Protein AF-V8D3C8-F1 (afdb_monomer_lite)

Sequence (94 aa):
MQTFTINGVDYSLDLGAKSAEKFDKDMGKWIDKATRIGGRHKRSSSKQAPTVSAPRTNKEQLAAIREWARSNGYEVSDRGRIPNTIVDAFHEAN

Radius of gyration: 23.16 Å; chains: 1; bounding box: 52×32×48 Å

Structure (mmCIF, N/CA/C/O backbone):
data_AF-V8D3C8-F1
#
_entry.id   AF-V8D3C8-F1
#
loop_
_atom_site.group_PDB
_atom_site.id
_atom_site.type_symbol
_atom_site.label_atom_id
_atom_site.label_alt_id
_atom_site.label_comp_id
_atom_site.label_asym_id
_atom_site.label_entity_id
_atom_site.label_seq_id
_atom_site.pdbx_PDB_ins_code
_atom_site.Cartn_x
_atom_site.Cartn_y
_atom_site.Cartn_z
_atom_site.occupancy
_atom_site.B_iso_or_equiv
_atom_site.auth_seq_id
_atom_site.auth_comp_id
_atom_site.auth_asym_id
_atom_site.auth_atom_id
_atom_site.pdbx_PDB_model_num
ATOM 1 N N . MET A 1 1 ? -2.895 10.305 9.686 1.00 71.19 1 MET A N 1
ATOM 2 C CA . MET A 1 1 ? -3.270 10.056 8.277 1.00 71.19 1 MET A CA 1
ATOM 3 C C . MET A 1 1 ? -3.792 8.629 8.082 1.00 71.19 1 MET A C 1
ATOM 5 O O . MET A 1 1 ? -3.022 7.678 8.144 1.00 71.19 1 MET A O 1
ATOM 9 N N . GLN A 1 2 ? -5.107 8.488 7.911 1.00 79.88 2 GLN A N 1
ATOM 10 C CA . GLN A 1 2 ? -5.816 7.254 7.558 1.00 79.88 2 GLN A CA 1
ATOM 11 C C . GLN A 1 2 ? -6.188 7.291 6.070 1.00 79.88 2 GLN A C 1
ATOM 13 O O . GLN A 1 2 ? -6.534 8.349 5.547 1.00 79.88 2 GLN A O 1
ATOM 18 N N . THR A 1 3 ? -6.135 6.146 5.391 1.00 87.88 3 THR A N 1
ATOM 19 C CA . THR A 1 3 ? -6.499 6.016 3.970 1.00 87.88 3 THR A CA 1
ATOM 20 C C . THR A 1 3 ? -7.528 4.919 3.793 1.00 87.88 3 THR A C 1
ATOM 22 O O . THR A 1 3 ? -7.355 3.827 4.340 1.00 87.88 3 THR A O 1
ATOM 25 N N . PHE A 1 4 ? -8.566 5.187 3.013 1.00 87.12 4 PHE A N 1
ATOM 26 C CA . PHE A 1 4 ? -9.639 4.236 2.748 1.00 87.12 4 PHE A CA 1
ATOM 27 C C . PHE A 1 4 ? -10.179 4.420 1.328 1.00 87.12 4 PHE A C 1
ATOM 29 O O . PHE A 1 4 ? -10.051 5.495 0.748 1.00 87.12 4 PHE A O 1
ATOM 36 N N . THR A 1 5 ? -10.794 3.374 0.783 1.00 87.50 5 THR A N 1
ATOM 37 C CA . THR A 1 5 ? -11.319 3.361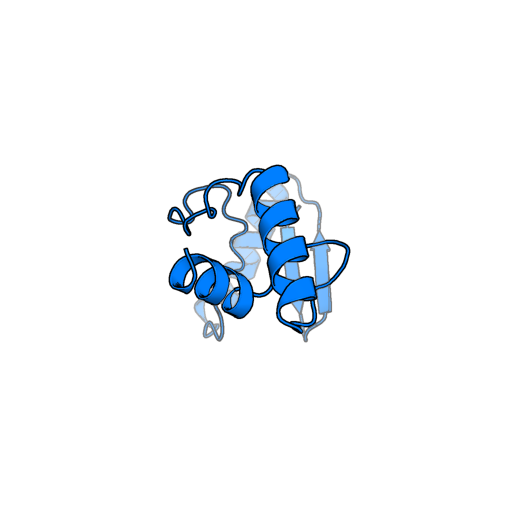 -0.587 1.00 87.50 5 THR A CA 1
ATOM 38 C C . THR A 1 5 ? -12.817 3.087 -0.551 1.00 87.50 5 THR A C 1
ATOM 40 O O . THR A 1 5 ? -13.259 2.153 0.121 1.00 87.50 5 THR A O 1
ATOM 43 N N . ILE A 1 6 ? -13.605 3.879 -1.280 1.00 85.81 6 ILE A N 1
ATOM 44 C CA . ILE A 1 6 ? -15.053 3.685 -1.434 1.00 85.81 6 ILE A CA 1
ATOM 45 C C . ILE A 1 6 ? -15.360 3.690 -2.927 1.00 85.81 6 ILE A C 1
ATOM 47 O O . ILE A 1 6 ? -15.014 4.638 -3.622 1.00 85.81 6 ILE A O 1
ATOM 51 N N . ASN A 1 7 ? -15.994 2.627 -3.430 1.00 87.62 7 ASN A N 1
ATOM 52 C CA . ASN A 1 7 ? -16.349 2.483 -4.850 1.00 87.62 7 ASN A CA 1
ATOM 53 C C . ASN A 1 7 ? -15.161 2.680 -5.816 1.00 87.62 7 ASN A C 1
ATOM 55 O O . ASN A 1 7 ? -15.323 3.222 -6.903 1.00 87.62 7 ASN A O 1
ATOM 59 N N . GLY A 1 8 ? -13.958 2.263 -5.404 1.00 85.31 8 GLY A N 1
ATOM 60 C CA . GLY A 1 8 ? -12.733 2.415 -6.198 1.00 85.31 8 GLY A CA 1
ATOM 61 C C . GLY A 1 8 ? -12.105 3.813 -6.164 1.00 85.31 8 GLY A C 1
ATOM 62 O O . GLY A 1 8 ? -11.106 4.032 -6.840 1.00 85.31 8 GLY A O 1
ATOM 63 N N . VAL A 1 9 ? -12.653 4.745 -5.379 1.00 88.00 9 VAL A N 1
ATOM 64 C CA . VAL A 1 9 ? -12.077 6.078 -5.164 1.00 88.00 9 VAL A CA 1
ATOM 65 C C . VAL A 1 9 ? -11.310 6.095 -3.847 1.00 88.00 9 VAL A C 1
ATOM 67 O O . VAL A 1 9 ? -11.858 5.731 -2.802 1.00 88.00 9 VAL A O 1
ATOM 70 N N . ASP A 1 10 ? -10.050 6.523 -3.905 1.00 88.81 10 ASP A N 1
ATOM 71 C CA . ASP A 1 10 ? -9.164 6.609 -2.748 1.00 88.81 10 ASP A CA 1
ATOM 72 C C . ASP A 1 10 ? -9.326 7.941 -2.012 1.00 88.81 10 ASP A C 1
ATOM 74 O O . ASP A 1 10 ? -9.242 9.022 -2.597 1.00 88.81 10 ASP A O 1
ATOM 78 N N . TYR A 1 11 ? -9.499 7.854 -0.696 1.00 87.38 11 TYR A N 1
ATOM 79 C CA . TYR A 1 11 ? -9.617 8.990 0.205 1.00 87.38 11 TYR A CA 1
ATOM 80 C C . TYR A 1 11 ? -8.501 8.963 1.244 1.00 87.38 11 TYR A C 1
ATOM 82 O O . TYR A 1 11 ? -8.119 7.914 1.771 1.00 87.38 11 TYR A O 1
ATOM 90 N N . SER A 1 12 ? -8.005 10.153 1.574 1.00 88.56 12 SER A N 1
ATOM 91 C CA . SER A 1 12 ? -7.048 10.374 2.652 1.00 88.56 12 SER A CA 1
ATOM 92 C C . SER A 1 12 ? -7.645 11.334 3.664 1.00 88.56 12 SER A C 1
ATOM 94 O O . SER A 1 12 ? -8.124 12.408 3.306 1.00 88.56 12 SER A O 1
ATOM 96 N N . LEU A 1 13 ? -7.575 10.960 4.935 1.00 87.19 13 LEU A N 1
ATOM 97 C CA . LEU A 1 13 ? -8.096 11.745 6.039 1.00 87.19 13 LEU A CA 1
ATOM 98 C C . LEU A 1 13 ? -7.028 11.865 7.117 1.00 87.19 13 LEU A C 1
ATOM 100 O O . LEU A 1 13 ? -6.543 10.857 7.641 1.00 87.19 13 LEU A O 1
ATOM 104 N N . ASP A 1 14 ? -6.648 13.091 7.463 1.00 88.38 14 ASP A N 1
ATOM 105 C CA . ASP A 1 14 ? -5.753 13.296 8.592 1.00 88.38 14 ASP A CA 1
ATOM 106 C C . ASP A 1 14 ? -6.550 13.476 9.880 1.00 88.38 14 ASP A C 1
ATOM 108 O O . ASP A 1 14 ? -7.323 14.418 10.042 1.00 88.38 14 ASP A O 1
ATOM 112 N N . LEU A 1 15 ? -6.394 12.509 10.778 1.00 85.88 15 LEU A N 1
ATOM 113 C CA . LEU A 1 15 ? -7.079 12.448 12.058 1.00 85.88 15 LEU A CA 1
ATOM 114 C C . LEU A 1 15 ? -6.037 12.432 13.170 1.00 85.88 15 LEU A C 1
ATOM 116 O O . LEU A 1 15 ? -5.087 11.648 13.124 1.00 85.88 15 LEU A O 1
ATOM 120 N N . GLY A 1 16 ? -6.266 13.243 14.205 1.00 85.31 16 GLY A N 1
ATOM 121 C CA . GLY A 1 16 ? -5.594 13.075 15.492 1.00 85.31 16 GLY A CA 1
ATOM 122 C C . GLY A 1 16 ? -6.026 11.770 16.173 1.00 85.31 16 GLY A C 1
ATOM 123 O O . GLY A 1 16 ? -7.095 11.237 15.873 1.00 85.31 16 GLY A O 1
ATOM 124 N N . ALA A 1 17 ? -5.222 11.269 17.117 1.00 83.69 17 ALA A N 1
ATOM 125 C CA . ALA A 1 17 ? -5.389 9.939 17.722 1.00 83.69 17 ALA A CA 1
ATOM 126 C C . ALA A 1 17 ? -6.828 9.632 18.191 1.00 83.69 17 ALA A C 1
ATOM 128 O O . ALA A 1 17 ? -7.389 8.600 17.835 1.00 83.69 17 ALA A O 1
ATOM 129 N N . LYS A 1 18 ? -7.470 10.573 18.898 1.00 85.56 18 LYS A N 1
ATOM 130 C CA . LYS A 1 18 ? -8.853 10.419 19.391 1.00 85.56 18 LYS A CA 1
ATOM 131 C C . LYS A 1 18 ? -9.882 10.264 18.264 1.00 85.56 18 LYS A C 1
ATOM 133 O O . LYS A 1 18 ? -10.822 9.483 18.379 1.00 85.56 18 LYS A O 1
ATOM 138 N N . SER A 1 19 ? -9.717 11.017 17.179 1.00 85.81 19 SER A N 1
ATOM 139 C CA . SER A 1 19 ? -10.624 10.961 16.029 1.00 85.81 19 SER A CA 1
ATOM 140 C C . SER A 1 19 ? -10.383 9.708 15.189 1.00 85.81 19 SER A C 1
ATOM 142 O O . SER A 1 19 ? -11.338 9.141 14.665 1.00 85.81 19 SER A O 1
ATOM 144 N N . ALA A 1 20 ? -9.130 9.247 15.105 1.00 87.56 20 ALA A N 1
ATOM 145 C CA . ALA A 1 20 ? -8.773 8.001 14.434 1.00 87.56 20 ALA A CA 1
ATOM 146 C C . ALA A 1 20 ? -9.426 6.789 15.114 1.00 87.56 20 ALA A C 1
ATOM 148 O O . ALA A 1 20 ? -10.057 5.985 14.438 1.00 87.56 20 ALA A O 1
ATOM 149 N N . GLU A 1 21 ? -9.383 6.710 16.448 1.00 88.56 21 GLU A N 1
ATOM 150 C CA . GLU A 1 21 ? -10.049 5.629 17.188 1.00 88.56 21 GLU A CA 1
ATOM 151 C C . GLU A 1 21 ? -11.564 5.597 16.960 1.00 88.56 21 GLU A C 1
ATOM 153 O O . GLU A 1 21 ? -12.160 4.524 16.859 1.00 88.56 21 GLU A O 1
ATOM 158 N N . LYS A 1 22 ? -12.206 6.770 16.881 1.00 89.94 22 LYS A N 1
ATOM 159 C CA . LYS A 1 22 ? -13.641 6.855 16.587 1.00 89.94 22 LYS A CA 1
ATOM 160 C C . LYS A 1 22 ? -13.945 6.339 15.180 1.00 89.94 22 LYS A C 1
ATOM 162 O O . LYS A 1 22 ? -14.867 5.547 15.017 1.00 89.94 22 LYS A O 1
ATOM 167 N N . PHE A 1 23 ? -13.146 6.751 14.197 1.00 90.69 23 PHE A N 1
ATOM 168 C CA . PHE A 1 23 ? -13.272 6.288 12.817 1.00 90.69 23 PHE A CA 1
ATOM 169 C C . PHE A 1 23 ? -13.120 4.764 12.715 1.00 90.69 23 PHE A C 1
ATOM 171 O O . PHE A 1 23 ? -13.964 4.104 12.112 1.00 90.69 23 PHE A O 1
ATOM 178 N N . ASP A 1 24 ? -12.114 4.193 13.377 1.00 87.31 24 ASP A N 1
ATOM 179 C CA . ASP A 1 24 ? -11.876 2.747 13.373 1.00 87.31 24 ASP A CA 1
ATOM 180 C C . ASP A 1 24 ? -13.040 1.972 14.019 1.00 87.31 24 ASP A C 1
ATOM 182 O O . ASP A 1 24 ? -13.482 0.952 13.484 1.00 87.31 24 ASP A O 1
ATOM 186 N N . LYS A 1 25 ? -13.602 2.482 15.125 1.00 91.06 25 LYS A N 1
ATOM 187 C CA . LYS A 1 25 ? -14.800 1.903 15.762 1.00 91.06 25 LYS A CA 1
ATOM 188 C C . LYS A 1 25 ? -16.021 1.941 14.844 1.00 91.06 25 LYS A C 1
ATOM 190 O O . LYS A 1 25 ? -16.727 0.940 14.723 1.00 91.06 25 LYS A O 1
ATOM 195 N N . ASP A 1 26 ? -16.262 3.072 14.183 1.00 92.00 26 ASP A N 1
ATOM 196 C CA . ASP A 1 26 ? -17.388 3.234 13.260 1.00 92.00 26 ASP A CA 1
ATOM 197 C C . ASP A 1 26 ? -17.249 2.350 12.014 1.00 92.00 26 ASP A C 1
ATOM 199 O O . ASP A 1 26 ? -18.258 1.873 11.490 1.00 92.00 26 ASP A O 1
ATOM 203 N N . MET A 1 27 ? -16.022 2.092 11.551 1.00 89.50 27 MET A N 1
ATOM 204 C CA . MET A 1 27 ? -15.763 1.150 10.462 1.00 89.50 27 MET A CA 1
ATOM 205 C C . MET A 1 27 ? -15.903 -0.315 10.894 1.00 89.50 27 MET A C 1
ATOM 207 O O . MET A 1 27 ? -16.336 -1.136 10.084 1.00 89.50 27 MET A O 1
ATOM 211 N N . GLY A 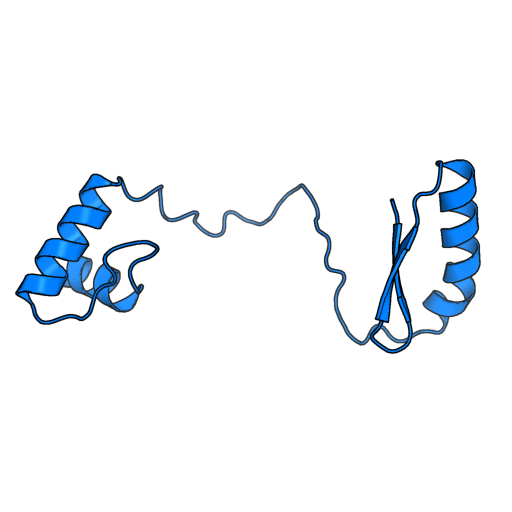1 28 ? -15.602 -0.648 12.154 1.00 88.06 28 GLY A N 1
ATOM 212 C CA . GLY A 1 28 ? -15.642 -2.017 12.687 1.00 88.06 28 GLY A CA 1
ATOM 213 C C . GLY A 1 28 ? -16.952 -2.759 12.401 1.00 88.06 28 GLY A C 1
ATOM 214 O O . GLY A 1 28 ? -16.926 -3.850 11.842 1.00 88.06 28 GLY A O 1
ATOM 215 N N . LYS A 1 29 ? -18.105 -2.114 12.633 1.00 92.44 29 LYS A N 1
ATOM 216 C CA . LYS A 1 29 ? -19.442 -2.706 12.387 1.00 92.44 29 LYS A CA 1
ATOM 217 C C . LYS A 1 29 ? -19.679 -3.163 10.943 1.00 92.44 29 LYS A C 1
ATOM 219 O O . LYS A 1 29 ? -20.510 -4.037 10.697 1.00 92.44 29 LYS A O 1
ATOM 224 N N . TRP A 1 30 ? -18.999 -2.528 9.990 1.00 88.06 30 TRP A N 1
ATOM 225 C CA . TRP A 1 30 ? -19.076 -2.869 8.573 1.00 88.06 30 TRP A CA 1
ATOM 226 C C . TRP A 1 30 ? -18.010 -3.890 8.199 1.00 88.06 30 TRP A C 1
ATOM 228 O O . TRP A 1 30 ? -18.301 -4.810 7.444 1.00 88.06 30 TRP A O 1
ATOM 238 N N . ILE A 1 31 ? -16.807 -3.760 8.767 1.00 88.31 31 ILE A N 1
ATOM 239 C CA . ILE A 1 31 ? -15.698 -4.697 8.568 1.00 88.31 31 ILE A CA 1
ATOM 240 C C . ILE A 1 31 ? -16.074 -6.103 9.052 1.00 88.31 31 ILE A C 1
ATOM 242 O O . ILE A 1 31 ? -15.807 -7.058 8.333 1.00 88.31 31 ILE A O 1
ATOM 246 N N . ASP A 1 32 ? -16.755 -6.233 10.194 1.00 88.44 32 ASP A N 1
ATOM 247 C CA . ASP A 1 32 ? -17.175 -7.531 10.747 1.00 88.44 32 ASP A CA 1
ATOM 248 C C . ASP A 1 32 ? -18.128 -8.300 9.818 1.00 88.44 32 ASP A C 1
ATOM 250 O O . ASP A 1 32 ? -18.152 -9.529 9.811 1.00 88.44 32 ASP A O 1
ATOM 254 N N . LYS A 1 33 ? -18.917 -7.577 9.015 1.00 91.81 33 LYS A N 1
ATOM 255 C CA . LYS A 1 33 ? -19.842 -8.151 8.023 1.00 91.81 33 LYS A CA 1
ATOM 256 C C . LYS A 1 33 ? -19.231 -8.245 6.626 1.00 91.81 33 LYS A C 1
ATOM 258 O O . LYS A 1 33 ? -19.823 -8.856 5.738 1.00 91.81 33 LYS A O 1
ATOM 263 N N . ALA A 1 34 ? -18.088 -7.605 6.402 1.00 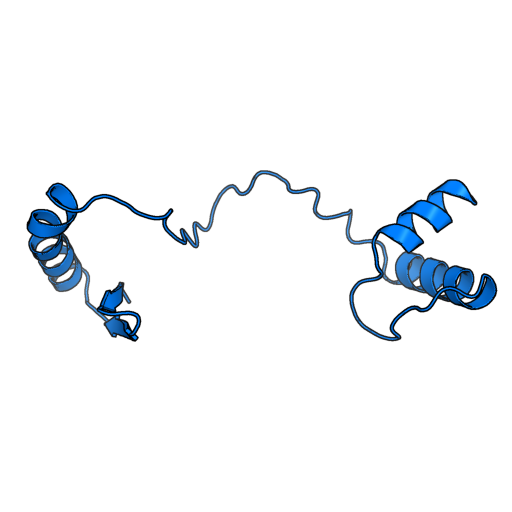87.75 34 ALA A N 1
ATOM 264 C CA . ALA A 1 34 ? -17.454 -7.547 5.101 1.00 87.75 34 ALA A CA 1
ATOM 265 C C . ALA A 1 34 ? -16.614 -8.802 4.862 1.00 87.75 34 ALA A C 1
ATOM 267 O O . ALA A 1 34 ? -15.816 -9.223 5.697 1.00 87.75 34 ALA A O 1
ATOM 268 N N . THR A 1 35 ? -16.735 -9.368 3.664 1.00 82.62 35 THR A N 1
ATOM 269 C CA . THR A 1 35 ? -15.799 -10.400 3.220 1.00 82.62 35 THR A CA 1
ATOM 270 C C . THR A 1 35 ? -14.575 -9.721 2.635 1.00 82.62 35 THR A C 1
ATOM 272 O O . THR A 1 35 ? -14.663 -8.901 1.719 1.00 82.62 35 THR A O 1
ATOM 275 N N . ARG A 1 36 ? -13.407 -10.054 3.175 1.00 78.88 36 ARG A N 1
ATOM 276 C CA . ARG A 1 36 ? -12.143 -9.512 2.696 1.00 78.88 36 ARG A CA 1
ATOM 277 C C . ARG A 1 36 ? -11.797 -10.135 1.343 1.00 78.88 36 ARG A C 1
ATOM 279 O O . ARG A 1 36 ? -11.244 -11.222 1.282 1.00 78.88 36 ARG A O 1
ATOM 286 N N . ILE A 1 37 ? -12.081 -9.406 0.269 1.00 79.38 37 ILE A N 1
ATOM 287 C CA . ILE A 1 37 ? -11.784 -9.801 -1.119 1.00 79.38 37 ILE A CA 1
ATOM 288 C C . ILE A 1 37 ? -10.306 -9.603 -1.521 1.00 79.38 37 ILE A C 1
ATOM 290 O O . ILE A 1 37 ? -9.927 -9.894 -2.649 1.00 79.38 37 ILE A O 1
ATOM 294 N N . GLY A 1 38 ? -9.454 -9.114 -0.608 1.00 65.25 38 GLY A N 1
ATOM 295 C CA . GLY A 1 38 ? -8.036 -8.847 -0.868 1.00 65.25 38 GLY A CA 1
ATOM 296 C C . GLY A 1 38 ? -7.235 -8.403 0.366 1.00 65.25 38 GLY A C 1
ATOM 297 O O . GLY A 1 38 ? -7.765 -7.926 1.375 1.00 65.25 38 GLY A O 1
ATOM 298 N N . GLY A 1 39 ? -5.918 -8.606 0.322 1.00 58.94 39 GLY A N 1
ATOM 299 C CA . GLY A 1 39 ? -5.002 -8.405 1.443 1.00 58.94 39 GLY A CA 1
ATOM 300 C C . GLY A 1 39 ? -4.473 -6.972 1.568 1.00 58.94 39 GLY A C 1
ATOM 301 O O . GLY A 1 39 ? -3.815 -6.483 0.664 1.00 58.94 39 GLY A O 1
ATOM 302 N N . ARG A 1 40 ? -4.719 -6.332 2.725 1.00 51.22 40 ARG A N 1
ATOM 303 C CA . ARG A 1 40 ? -4.073 -5.112 3.250 1.00 51.22 40 ARG A CA 1
ATOM 304 C C . ARG A 1 40 ? -2.718 -4.821 2.592 1.00 51.22 40 ARG A C 1
ATOM 306 O O . ARG A 1 40 ? -1.756 -5.539 2.863 1.00 51.22 40 ARG A O 1
ATOM 313 N N . HIS A 1 41 ? -2.615 -3.700 1.873 1.00 49.91 41 HIS A N 1
ATOM 314 C CA . HIS A 1 41 ? -1.341 -3.008 1.675 1.00 49.91 41 HIS A CA 1
ATOM 315 C C . HIS A 1 41 ? -0.879 -2.516 3.053 1.00 49.91 41 HIS A C 1
ATOM 317 O O . HIS A 1 41 ? -0.982 -1.351 3.426 1.00 49.91 41 HIS A O 1
ATOM 323 N N . LYS A 1 42 ? -0.395 -3.442 3.882 1.00 46.25 42 LYS A N 1
ATOM 324 C CA . LYS A 1 42 ? 0.480 -3.094 4.981 1.00 46.25 42 LYS A CA 1
ATOM 325 C C . LYS A 1 42 ? 1.721 -2.575 4.266 1.00 46.25 42 LYS A C 1
ATOM 327 O O . LYS A 1 42 ? 2.605 -3.347 3.916 1.00 46.25 42 LYS A O 1
ATOM 332 N N . ARG A 1 43 ? 1.832 -1.253 4.123 1.00 45.50 43 ARG A N 1
ATOM 333 C CA . ARG A 1 43 ? 3.128 -0.602 4.337 1.00 45.50 43 ARG A CA 1
ATOM 334 C C . ARG A 1 43 ? 3.486 -0.835 5.809 1.00 45.50 43 ARG A C 1
ATOM 336 O O . ARG A 1 43 ? 3.415 0.047 6.649 1.00 45.50 43 ARG A O 1
ATOM 343 N N . SER A 1 44 ? 3.748 -2.099 6.137 1.00 41.59 44 SER A N 1
ATOM 344 C CA . SER A 1 44 ? 4.404 -2.499 7.360 1.00 41.59 44 SER A CA 1
ATOM 345 C C . SER A 1 44 ? 5.858 -2.176 7.118 1.00 41.59 44 SER A C 1
ATOM 347 O O . SER A 1 44 ? 6.576 -2.926 6.462 1.00 41.59 44 SER A O 1
ATOM 349 N N . SER A 1 45 ? 6.290 -1.036 7.635 1.00 53.47 45 SER A N 1
ATOM 350 C CA . SER A 1 45 ? 7.646 -0.913 8.134 1.00 53.47 45 SER A CA 1
ATOM 351 C C . SER A 1 45 ? 7.862 -2.016 9.179 1.00 53.47 45 SER A C 1
ATOM 353 O O . SER A 1 45 ? 7.565 -1.832 10.354 1.00 53.47 45 SER A O 1
ATOM 355 N N . SER A 1 46 ? 8.248 -3.207 8.723 1.00 54.16 46 SER A N 1
ATOM 356 C CA . SER A 1 46 ? 9.035 -4.233 9.420 1.00 54.16 46 SER A CA 1
ATOM 357 C C . SER A 1 46 ? 8.728 -5.618 8.850 1.00 54.16 46 SER A C 1
ATOM 359 O O . SER A 1 46 ? 7.579 -6.057 8.797 1.00 54.16 46 SER A O 1
ATOM 361 N N . LYS A 1 47 ? 9.819 -6.290 8.463 1.00 47.78 47 LYS A N 1
ATOM 362 C CA . LYS A 1 47 ? 9.937 -7.717 8.143 1.00 47.78 47 LYS A CA 1
ATOM 363 C C . LYS A 1 47 ? 9.174 -8.171 6.902 1.00 47.78 47 LYS A C 1
ATOM 365 O O . LYS A 1 47 ? 8.428 -9.143 6.914 1.00 47.78 47 LYS A O 1
ATOM 370 N N . GLN A 1 48 ? 9.503 -7.538 5.781 1.00 41.19 48 GLN A N 1
ATOM 371 C CA . GLN A 1 48 ? 9.756 -8.346 4.597 1.00 41.19 48 GLN A CA 1
ATOM 372 C C . GLN A 1 48 ? 10.889 -9.305 4.989 1.00 41.19 48 GLN A C 1
ATOM 374 O O . GLN A 1 48 ? 11.901 -8.866 5.546 1.00 41.19 48 GLN A O 1
ATOM 379 N N . ALA A 1 49 ? 10.699 -10.607 4.762 1.00 43.72 49 ALA A N 1
ATOM 380 C CA . ALA A 1 49 ? 11.815 -11.536 4.627 1.00 43.72 49 ALA A CA 1
ATOM 381 C C . ALA A 1 49 ? 12.925 -10.848 3.812 1.00 43.72 49 ALA A C 1
ATOM 383 O O . ALA A 1 49 ? 12.595 -9.972 3.002 1.00 43.72 49 ALA A O 1
ATOM 384 N N . PRO A 1 50 ? 14.211 -11.194 3.974 1.00 42.28 50 PRO A N 1
ATOM 385 C CA . PRO A 1 50 ? 15.183 -10.798 2.977 1.00 42.28 50 PRO A CA 1
ATOM 386 C C . PRO A 1 50 ? 14.754 -11.483 1.672 1.00 42.28 50 PRO A C 1
ATOM 388 O O . PRO A 1 50 ? 15.208 -12.569 1.344 1.00 42.28 50 PRO A O 1
ATOM 391 N N . THR A 1 51 ? 13.841 -10.863 0.914 1.00 41.44 51 THR A N 1
ATOM 392 C CA . THR A 1 51 ? 13.877 -10.916 -0.533 1.00 41.44 51 THR A CA 1
ATOM 393 C C . THR A 1 51 ? 15.267 -10.427 -0.786 1.00 41.44 51 THR A C 1
ATOM 395 O O . THR A 1 51 ? 15.540 -9.247 -0.535 1.00 41.44 51 THR A O 1
ATOM 398 N N . VAL A 1 52 ? 16.137 -11.395 -1.054 1.00 46.59 52 VAL A N 1
ATOM 399 C CA . VAL A 1 52 ? 17.541 -11.250 -1.366 1.00 46.59 52 VAL A CA 1
ATOM 400 C C . VAL A 1 52 ? 17.623 -9.946 -2.126 1.00 46.59 52 VAL A C 1
ATOM 402 O O . VAL A 1 52 ? 17.181 -9.840 -3.270 1.00 46.59 52 VAL A O 1
ATOM 405 N N . SER A 1 53 ? 18.004 -8.886 -1.412 1.00 42.41 53 SER A N 1
ATOM 406 C CA . SER A 1 53 ? 18.355 -7.647 -2.060 1.00 42.41 53 SER A CA 1
ATOM 407 C C . SER A 1 53 ? 19.613 -8.107 -2.727 1.00 42.41 53 SER A C 1
ATOM 409 O O . SER A 1 53 ? 20.617 -8.236 -2.027 1.00 42.41 53 SER A O 1
ATOM 411 N N . ALA A 1 54 ? 19.474 -8.544 -3.987 1.00 46.19 54 ALA A N 1
ATOM 412 C CA . A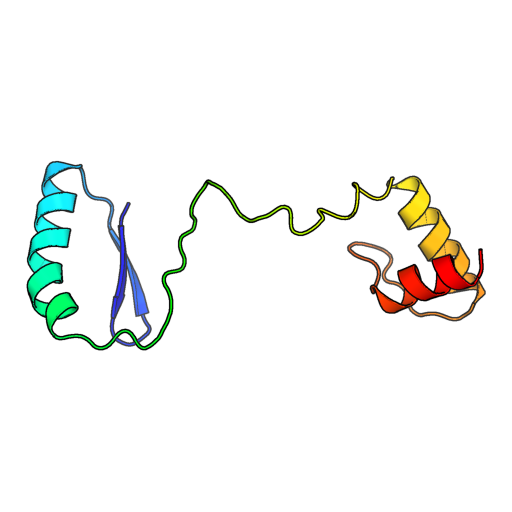LA A 1 54 ? 20.565 -9.037 -4.797 1.00 46.19 54 ALA A CA 1
ATOM 413 C C . ALA A 1 54 ? 21.725 -8.105 -4.465 1.00 46.19 54 ALA A C 1
ATOM 415 O O . ALA A 1 54 ? 21.525 -6.881 -4.550 1.00 46.19 54 ALA A O 1
ATOM 416 N N . PRO A 1 55 ? 22.781 -8.665 -3.848 1.00 44.72 55 PRO A N 1
ATOM 417 C CA . PRO A 1 55 ? 23.745 -7.924 -3.046 1.00 44.72 55 PRO A CA 1
ATOM 418 C C . PRO A 1 55 ? 24.152 -6.755 -3.894 1.00 44.72 55 PRO A C 1
ATOM 420 O O . PRO A 1 55 ? 24.671 -7.057 -4.956 1.00 44.72 55 PRO A O 1
ATOM 423 N N . ARG A 1 56 ? 23.777 -5.516 -3.499 1.00 50.91 56 ARG A N 1
ATOM 424 C CA . ARG A 1 56 ? 23.856 -4.284 -4.311 1.00 50.91 56 ARG A CA 1
ATOM 425 C C . ARG A 1 56 ? 24.917 -4.479 -5.375 1.00 50.91 56 ARG A C 1
ATOM 427 O O . ARG A 1 56 ? 26.087 -4.276 -5.067 1.00 50.91 56 ARG A O 1
ATOM 434 N N . THR A 1 57 ? 24.512 -5.004 -6.535 1.00 54.78 57 THR A N 1
ATOM 435 C CA . THR A 1 57 ? 25.486 -5.561 -7.472 1.00 54.78 57 THR A CA 1
ATOM 436 C C . THR A 1 57 ? 26.318 -4.359 -7.823 1.00 54.78 57 THR A C 1
ATOM 438 O O . THR A 1 57 ? 25.733 -3.345 -8.227 1.00 54.78 57 THR A O 1
ATOM 441 N N . ASN A 1 58 ? 27.604 -4.389 -7.449 1.00 60.78 58 ASN A N 1
ATOM 442 C CA . ASN A 1 58 ? 28.442 -3.197 -7.452 1.00 60.78 58 ASN A CA 1
ATOM 443 C C . ASN A 1 58 ? 28.206 -2.505 -8.788 1.00 60.78 58 ASN A C 1
ATOM 445 O O . ASN A 1 58 ? 28.078 -3.174 -9.814 1.00 60.78 58 ASN A O 1
ATOM 449 N N . LYS A 1 59 ? 28.039 -1.183 -8.794 1.00 64.88 59 LYS A N 1
ATOM 450 C CA . LYS A 1 59 ? 27.704 -0.446 -10.025 1.00 64.88 59 LYS A CA 1
ATOM 451 C C . LYS A 1 59 ? 28.642 -0.831 -11.187 1.00 64.88 59 LYS A C 1
ATOM 453 O O . LYS A 1 59 ? 28.216 -0.846 -12.336 1.00 64.88 59 LYS A O 1
ATOM 458 N N . GLU A 1 60 ? 29.869 -1.211 -10.839 1.00 68.06 60 GLU A N 1
ATOM 459 C CA . GLU A 1 60 ? 30.899 -1.845 -11.666 1.00 68.06 60 GLU A CA 1
ATOM 460 C C . GLU A 1 60 ? 30.485 -3.199 -12.270 1.00 68.06 60 GLU A C 1
ATOM 462 O O . GLU A 1 60 ? 30.569 -3.367 -13.479 1.00 68.06 60 GLU A O 1
ATOM 467 N N . GLN A 1 61 ? 29.969 -4.146 -11.482 1.00 73.81 61 GLN A N 1
ATOM 468 C CA . GLN A 1 61 ? 29.455 -5.427 -11.984 1.00 73.81 61 GLN A CA 1
ATOM 469 C C . GLN A 1 61 ? 28.268 -5.237 -12.935 1.00 73.81 61 GLN A C 1
ATOM 471 O O . GLN A 1 61 ? 28.203 -5.875 -13.979 1.00 73.81 61 GLN A O 1
ATOM 476 N N . LEU A 1 62 ? 27.356 -4.308 -12.634 1.00 75.75 62 LEU A N 1
ATOM 477 C CA . LEU A 1 62 ? 26.274 -3.957 -13.563 1.00 75.75 62 LEU A CA 1
ATOM 478 C C . LEU A 1 62 ? 26.810 -3.334 -14.865 1.00 75.75 62 LEU A C 1
ATOM 480 O O . LEU A 1 62 ? 26.207 -3.517 -15.918 1.00 75.75 62 LEU A O 1
ATOM 484 N N . ALA A 1 63 ? 27.913 -2.582 -14.818 1.00 80.25 63 ALA A N 1
ATOM 485 C CA . ALA A 1 63 ? 28.553 -2.050 -16.021 1.00 80.25 63 ALA A CA 1
ATOM 486 C C . ALA A 1 63 ? 29.196 -3.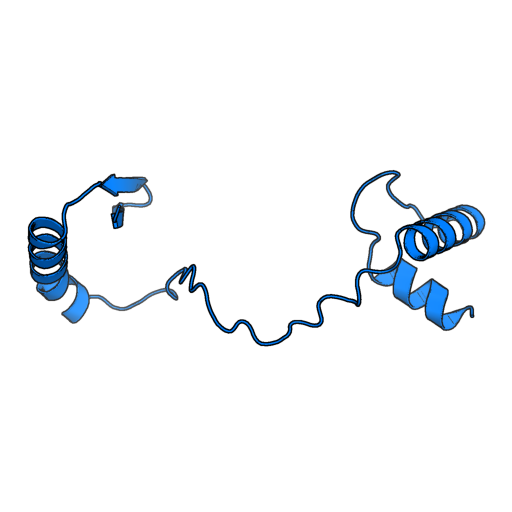172 -16.855 1.00 80.25 63 ALA A C 1
ATOM 488 O O . ALA A 1 63 ? 28.931 -3.246 -18.054 1.00 80.25 63 ALA A O 1
ATOM 489 N N . ALA A 1 64 ? 29.917 -4.094 -16.211 1.00 83.06 64 ALA A N 1
ATOM 490 C CA . ALA A 1 64 ? 30.528 -5.254 -16.860 1.00 83.06 64 ALA A CA 1
ATOM 491 C C . ALA A 1 64 ? 29.484 -6.162 -17.533 1.00 83.06 64 ALA A C 1
ATOM 493 O O . ALA A 1 64 ? 29.636 -6.521 -18.700 1.00 83.06 64 ALA A O 1
ATOM 494 N N . ILE A 1 65 ? 28.368 -6.450 -16.851 1.00 83.25 65 ILE A N 1
ATOM 495 C CA . ILE A 1 65 ? 27.262 -7.233 -17.424 1.00 83.25 65 ILE A CA 1
ATOM 496 C C . ILE A 1 65 ? 26.672 -6.520 -18.650 1.00 83.25 65 ILE A C 1
ATOM 498 O O . ILE A 1 65 ? 26.384 -7.172 -19.647 1.00 83.25 65 ILE A O 1
ATOM 502 N N . ARG A 1 66 ? 26.524 -5.184 -18.635 1.00 85.94 66 ARG A N 1
ATOM 503 C CA . ARG A 1 66 ? 26.025 -4.429 -19.805 1.00 85.94 66 ARG A CA 1
ATOM 504 C C . ARG A 1 66 ? 26.983 -4.452 -20.992 1.00 85.94 66 ARG A C 1
ATOM 506 O O . ARG A 1 66 ? 26.533 -4.434 -22.134 1.00 85.94 66 ARG A O 1
ATOM 513 N N . GLU A 1 67 ? 28.285 -4.388 -20.748 1.00 85.62 67 GLU A N 1
ATOM 514 C CA . GLU A 1 67 ? 29.304 -4.448 -21.802 1.00 85.62 67 GLU A CA 1
ATOM 515 C C . GLU A 1 67 ? 29.360 -5.834 -22.435 1.00 85.62 67 GLU A C 1
ATOM 517 O O . GLU A 1 67 ? 29.316 -5.954 -23.662 1.00 85.62 67 GLU A O 1
ATOM 522 N N . TRP A 1 68 ? 29.348 -6.876 -21.606 1.00 87.81 68 TRP A N 1
ATOM 523 C CA . TRP A 1 68 ? 29.250 -8.253 -22.069 1.00 87.81 68 TRP A CA 1
ATOM 524 C C . TRP A 1 68 ? 27.949 -8.488 -22.844 1.00 87.81 68 TRP A C 1
ATOM 526 O O . TRP A 1 68 ? 27.988 -8.999 -23.960 1.00 87.81 68 TRP A O 1
ATOM 536 N N . ALA A 1 69 ? 26.810 -8.034 -22.318 1.00 87.69 69 ALA A N 1
ATOM 537 C CA . ALA A 1 69 ? 25.509 -8.184 -22.960 1.00 87.69 69 ALA A CA 1
ATOM 538 C C . ALA A 1 69 ? 25.476 -7.544 -24.356 1.00 87.69 69 ALA A C 1
ATOM 540 O O . ALA A 1 69 ? 25.109 -8.210 -25.320 1.00 87.69 69 ALA A O 1
ATOM 541 N N . ARG A 1 70 ? 25.948 -6.294 -24.489 1.00 86.31 70 ARG A N 1
ATOM 542 C CA . ARG A 1 70 ? 26.049 -5.607 -25.790 1.00 86.31 70 ARG A CA 1
ATOM 543 C C . ARG A 1 70 ? 26.969 -6.338 -26.765 1.00 86.31 70 ARG A C 1
ATOM 545 O O . ARG A 1 70 ? 26.645 -6.437 -27.942 1.00 86.31 70 ARG A O 1
ATOM 552 N N . SER A 1 71 ? 28.086 -6.873 -26.275 1.00 84.25 71 SER A N 1
ATOM 553 C CA . SER A 1 71 ? 29.048 -7.622 -27.097 1.00 84.25 71 SER A CA 1
ATOM 554 C C . SER A 1 71 ? 28.492 -8.966 -27.582 1.00 84.25 71 SER A C 1
ATOM 556 O O . SER A 1 71 ? 28.860 -9.430 -28.654 1.00 84.25 71 SER A O 1
ATOM 558 N N . ASN A 1 72 ? 27.573 -9.565 -26.822 1.00 83.75 72 ASN A N 1
ATOM 559 C CA . ASN A 1 72 ? 26.893 -10.818 -27.157 1.00 83.75 72 ASN A CA 1
ATOM 560 C C . ASN A 1 72 ? 25.561 -10.604 -27.905 1.00 83.75 72 ASN A C 1
ATOM 562 O O . ASN A 1 72 ? 24.835 -11.563 -28.152 1.00 83.75 72 ASN A O 1
ATOM 566 N N . GLY A 1 73 ? 25.227 -9.361 -28.272 1.00 84.44 73 GLY A N 1
ATOM 567 C CA . GLY A 1 73 ? 24.013 -9.037 -29.027 1.00 84.44 73 GLY A CA 1
ATOM 568 C C . GLY A 1 73 ? 22.726 -8.983 -28.196 1.00 84.44 73 GLY A C 1
ATOM 569 O O . GLY A 1 73 ? 21.639 -8.965 -28.768 1.00 84.44 73 GLY A O 1
ATOM 570 N N . TYR A 1 74 ? 22.819 -8.938 -26.865 1.00 84.62 74 TYR A N 1
ATOM 571 C CA . TYR A 1 74 ? 21.662 -8.759 -25.989 1.00 84.62 74 TYR A CA 1
ATOM 572 C C . TYR A 1 74 ? 21.255 -7.285 -25.881 1.00 84.62 74 TYR A C 1
ATOM 574 O O . TYR A 1 74 ? 22.090 -6.394 -25.696 1.00 84.62 74 TYR A O 1
ATOM 582 N N . GLU A 1 75 ? 19.946 -7.034 -25.919 1.00 78.38 75 GLU A N 1
ATOM 583 C CA . GLU A 1 75 ? 19.375 -5.700 -25.742 1.00 78.38 75 GLU A CA 1
ATOM 584 C C . GLU A 1 75 ? 19.323 -5.332 -24.249 1.00 78.38 75 GLU A C 1
ATOM 586 O O . GLU A 1 75 ? 18.546 -5.880 -23.465 1.00 78.38 75 GLU A O 1
ATOM 591 N N . VAL A 1 76 ? 20.182 -4.396 -23.839 1.00 81.31 76 VAL A N 1
ATOM 592 C CA . VAL A 1 76 ? 20.250 -3.871 -22.468 1.00 81.31 76 VAL A CA 1
ATOM 593 C C . VAL A 1 76 ? 19.968 -2.378 -22.442 1.00 81.31 76 VAL A C 1
ATOM 595 O O . VAL A 1 76 ? 20.502 -1.620 -23.244 1.00 81.31 76 VAL A O 1
ATOM 598 N N . SER A 1 77 ? 19.174 -1.939 -21.464 1.00 76.50 77 SER A N 1
ATOM 599 C CA . SER A 1 77 ? 18.925 -0.514 -21.246 1.00 76.50 77 SER A CA 1
ATOM 600 C C . SER A 1 77 ? 20.141 0.186 -20.625 1.00 76.50 77 SER A C 1
ATOM 602 O O . SER A 1 77 ? 20.750 -0.307 -19.663 1.00 76.50 77 SER A O 1
ATOM 604 N N . ASP A 1 78 ? 20.438 1.388 -21.126 1.00 67.12 78 ASP A N 1
ATOM 605 C CA . ASP A 1 78 ? 21.530 2.250 -20.655 1.00 67.12 78 ASP A CA 1
ATOM 606 C C . ASP A 1 78 ? 21.386 2.656 -19.182 1.00 67.12 78 ASP A C 1
ATOM 608 O O . ASP A 1 78 ? 22.370 2.985 -18.511 1.00 67.12 78 ASP A O 1
ATOM 612 N N . ARG A 1 79 ? 20.159 2.641 -18.642 1.00 65.44 79 ARG A N 1
ATOM 613 C CA . ARG A 1 79 ? 19.868 3.024 -17.256 1.00 65.44 79 ARG A CA 1
ATOM 614 C C . ARG A 1 79 ? 18.854 2.084 -16.617 1.00 65.44 79 ARG A C 1
ATOM 616 O O . ARG A 1 79 ? 17.931 1.602 -17.255 1.00 65.44 79 ARG A O 1
ATOM 623 N N . GLY A 1 80 ? 18.996 1.879 -15.309 1.00 67.38 80 GLY A N 1
ATOM 624 C CA . GLY A 1 80 ? 18.063 1.067 -14.526 1.00 67.38 80 GLY A CA 1
ATOM 625 C C . GLY A 1 80 ? 18.490 -0.392 -14.383 1.00 67.38 80 GLY A C 1
ATOM 626 O O . GLY A 1 80 ? 19.675 -0.716 -14.477 1.00 67.38 80 GLY A O 1
ATOM 627 N N . ARG A 1 81 ? 17.532 -1.261 -14.049 1.00 73.31 81 ARG A N 1
ATOM 628 C CA . ARG A 1 81 ? 17.802 -2.679 -13.777 1.00 73.31 81 ARG A CA 1
ATOM 629 C C . ARG A 1 81 ? 18.049 -3.446 -15.075 1.00 73.31 81 ARG A C 1
ATOM 631 O O . ARG A 1 81 ? 17.350 -3.230 -16.057 1.00 73.31 81 ARG A O 1
ATOM 638 N N . ILE A 1 82 ? 19.026 -4.348 -15.042 1.00 78.94 82 ILE A N 1
ATOM 639 C CA . ILE A 1 82 ? 19.292 -5.297 -16.126 1.00 78.94 82 ILE A CA 1
ATOM 640 C C . ILE A 1 82 ? 18.293 -6.459 -15.988 1.00 78.94 82 ILE A C 1
ATOM 642 O O . ILE A 1 82 ? 18.062 -6.898 -14.856 1.00 78.94 82 ILE A O 1
ATOM 646 N N . PRO A 1 83 ? 17.680 -6.937 -17.086 1.00 79.38 83 PRO A N 1
ATOM 647 C CA . PRO A 1 83 ? 16.857 -8.143 -17.074 1.00 79.38 83 PRO A CA 1
ATOM 648 C C . PRO A 1 83 ? 17.597 -9.327 -16.445 1.00 79.38 83 PRO A C 1
ATOM 650 O O . PRO A 1 83 ? 18.773 -9.546 -16.734 1.00 79.38 83 PRO A O 1
ATOM 653 N N . ASN A 1 84 ? 16.905 -10.104 -15.608 1.00 76.69 84 ASN A N 1
ATOM 654 C CA . ASN A 1 84 ? 17.529 -11.223 -14.896 1.00 76.69 84 ASN A CA 1
ATOM 655 C C . ASN A 1 84 ? 18.088 -12.281 -15.859 1.00 76.69 84 ASN A C 1
ATOM 657 O O . ASN A 1 84 ? 19.145 -12.830 -15.602 1.00 76.69 84 ASN A O 1
ATOM 661 N N . THR A 1 85 ? 17.450 -12.455 -17.020 1.00 79.44 85 THR A N 1
ATOM 662 C CA . THR A 1 85 ? 17.907 -13.340 -18.103 1.00 79.44 85 THR A CA 1
ATOM 663 C C . THR A 1 85 ? 19.337 -13.056 -18.567 1.00 79.44 85 THR A C 1
ATOM 665 O O . THR A 1 85 ? 20.066 -13.977 -18.906 1.00 79.44 85 THR A O 1
ATOM 668 N N . ILE A 1 86 ? 19.759 -11.790 -18.566 1.00 81.38 86 ILE A N 1
ATOM 669 C CA . ILE A 1 86 ? 21.096 -11.374 -19.014 1.00 81.38 86 ILE A CA 1
ATOM 670 C C . ILE A 1 86 ? 22.119 -11.541 -17.889 1.00 81.38 86 ILE A C 1
ATOM 672 O O . ILE A 1 86 ? 23.271 -11.879 -18.141 1.00 81.38 86 ILE A O 1
ATOM 676 N N . VAL A 1 87 ? 21.691 -11.312 -16.645 1.00 80.50 87 VAL A N 1
ATOM 677 C CA . VAL A 1 87 ? 22.513 -11.555 -15.454 1.00 80.50 87 VAL A CA 1
ATOM 678 C C . VAL A 1 87 ? 22.812 -13.049 -15.328 1.00 80.50 87 VAL A C 1
ATOM 680 O O . VAL A 1 87 ? 23.969 -13.418 -15.166 1.00 80.50 87 VAL A O 1
ATOM 683 N N . ASP A 1 88 ? 21.796 -13.896 -15.486 1.00 80.31 88 ASP A N 1
ATOM 684 C CA . ASP A 1 88 ? 21.936 -15.351 -15.437 1.00 80.31 88 ASP A CA 1
ATOM 685 C C . ASP A 1 88 ? 22.844 -15.852 -16.577 1.00 80.31 88 ASP A C 1
ATOM 687 O O . ASP A 1 88 ? 23.793 -16.585 -16.319 1.00 80.31 88 ASP A O 1
ATOM 691 N N . ALA A 1 89 ? 22.664 -15.357 -17.809 1.00 81.06 89 ALA A N 1
ATOM 692 C CA . ALA A 1 89 ? 23.532 -15.707 -18.940 1.00 81.06 89 ALA A CA 1
ATOM 693 C C . ALA A 1 89 ? 24.998 -15.258 -18.753 1.00 81.06 89 ALA A C 1
ATOM 695 O O . ALA A 1 89 ? 25.918 -15.957 -19.173 1.00 81.06 89 ALA A O 1
ATOM 696 N N . PHE A 1 90 ? 25.235 -14.111 -18.104 1.00 80.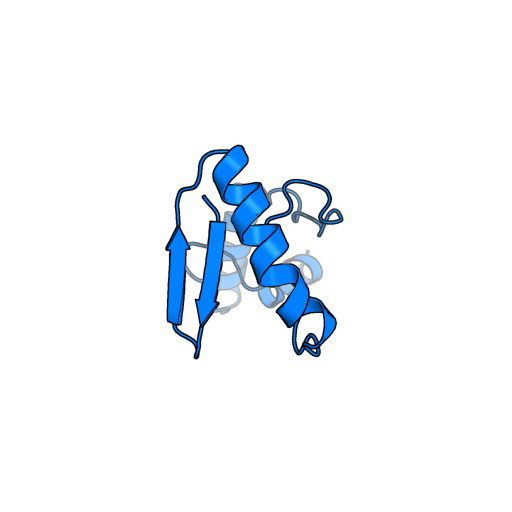56 90 PHE A N 1
ATOM 697 C CA . PHE A 1 90 ? 26.586 -13.664 -17.748 1.00 80.56 90 PHE A CA 1
ATOM 698 C C . PHE A 1 90 ? 27.234 -14.588 -16.709 1.00 80.56 90 PHE A C 1
ATOM 700 O O . PHE A 1 90 ? 28.419 -14.885 -16.816 1.00 80.56 90 PHE A O 1
ATOM 707 N N . HIS A 1 91 ? 26.461 -15.054 -15.724 1.00 78.19 91 HIS A N 1
ATOM 708 C CA . HIS A 1 91 ? 26.926 -16.021 -14.730 1.00 78.19 91 HIS A CA 1
ATOM 709 C C . HIS A 1 91 ? 27.159 -17.421 -15.315 1.00 78.19 91 HIS A C 1
ATOM 711 O O . HIS A 1 91 ? 28.038 -18.127 -14.841 1.00 78.19 91 HIS A O 1
ATOM 717 N N . GLU A 1 92 ? 26.405 -17.839 -16.333 1.00 76.50 92 GLU A N 1
ATOM 718 C CA . GLU A 1 92 ? 26.654 -19.105 -17.039 1.00 76.50 92 GLU A CA 1
ATOM 719 C C . GLU A 1 92 ? 27.896 -19.044 -17.936 1.00 76.50 92 GLU A C 1
ATOM 721 O O . GLU A 1 92 ? 28.579 -20.050 -18.124 1.00 76.50 92 GLU A O 1
ATOM 726 N N . ALA A 1 93 ? 28.197 -17.870 -18.492 1.00 73.25 93 ALA A N 1
ATOM 727 C CA . ALA A 1 93 ? 29.342 -17.666 -19.371 1.00 73.25 93 ALA A CA 1
ATOM 728 C C . ALA A 1 93 ? 30.680 -17.459 -18.633 1.00 73.25 93 ALA A C 1
ATOM 730 O O . ALA A 1 93 ? 31.717 -17.412 -19.299 1.00 73.25 93 ALA A O 1
ATOM 731 N N . ASN A 1 94 ? 30.672 -17.308 -17.301 1.00 63.22 94 ASN A N 1
ATOM 732 C CA . ASN A 1 94 ? 31.843 -16.940 -16.496 1.00 63.22 94 ASN A CA 1
ATOM 733 C C . ASN A 1 94 ? 31.968 -17.749 -15.201 1.00 63.22 94 ASN A C 1
ATOM 735 O O . ASN A 1 94 ? 33.000 -18.432 -15.035 1.00 63.22 94 ASN A O 1
#

Foldseek 3Di:
DDWDDDPNDIDDDDDDPVVVVVVVVVCVVVVVVDDDPDDDPPPPPDDPDCPPPVPPCPVVNVVVLVVVCVVVVHDADPDDDGPVVSVVVVVVVD

pLDDT: mean 75.07, std 15.58, range [41.19, 92.44]

Secondary structure (DSSP, 8-state):
-EEEEETTEEEEE---HHHHHHHHHHHHHHHTT----S------SS------------HHHHHHHHHHHHHTT----SSSPPPHHHHHHHHH--